Protein AF-A0A9D7YK24-F1 (afdb_monomer_lite)

pLDDT: mean 86.63, std 13.98, range [43.88, 97.56]

Secondary structure (DSSP, 8-state):
--HHHHHHHT-HHHHHHHHHHHHHHTS-GGG---HHHHHHHHHHHHHHHHHHHHHTTB-TTTS-TTHHHHHHHHHHHHHHHHHHHHHH--HHHHHHHHHHHHHHHHHHTTS-BPPP---S-SSSSS---

Foldseek 3Di:
DDPQVVLLVPDCLVVLLVLLVVLLVPDDLVPDPDPVLNVLSVLLVVLSVVVVVLSVFFDRVPDDSCLSVLLSVLSNQLSVLSVVCVVPVDSVSSVSSSVSSVVSVVSSVPTDGDPPPPPPPPPPDPDDD

Radius of gyration: 18.54 Å; chains: 1; bounding box: 39×50×47 Å

Sequence (129 aa):
MSRWTTSFNSDQFHASFEKLNKVLNLIDIKNITCDSTLQEIARIKKAIEYIDSYIKLIDPDINILNTLNNLDRYIINTTNELSSFKANKNIVYIQRANSSIDVCLNTIKNFHTVLPKVSGQGINRSTSS

Structure (mmCIF, N/CA/C/O backbone):
data_AF-A0A9D7YK24-F1
#
_entry.id   AF-A0A9D7YK24-F1
#
loop_
_atom_site.group_PDB
_atom_site.id
_atom_site.type_symbol
_atom_site.label_atom_id
_atom_site.label_alt_id
_atom_site.label_comp_id
_atom_site.label_asym_id
_atom_site.label_entity_id
_atom_site.label_seq_id
_atom_site.pdbx_PDB_ins_code
_atom_site.Cartn_x
_atom_site.Cartn_y
_atom_site.Cartn_z
_atom_site.occupancy
_atom_site.B_iso_or_equiv
_atom_site.auth_seq_id
_atom_site.auth_comp_id
_atom_site.auth_asym_id
_atom_site.auth_atom_id
_atom_site.pdbx_PDB_model_num
ATOM 1 N N . MET A 1 1 ? 22.266 -10.530 -13.579 1.00 65.75 1 MET A N 1
AT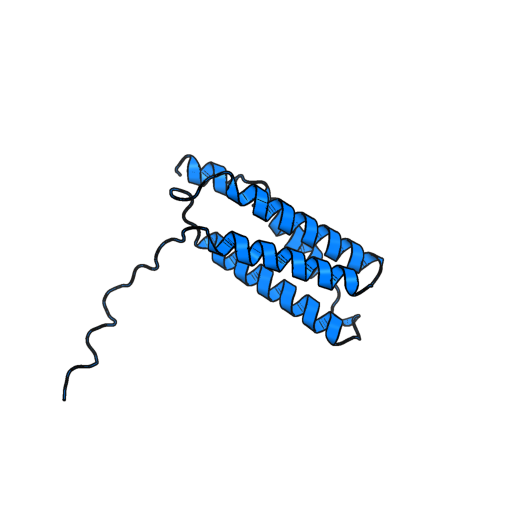OM 2 C CA . MET A 1 1 ? 21.068 -9.664 -13.540 1.00 65.75 1 MET A CA 1
ATOM 3 C C . MET A 1 1 ? 21.222 -8.600 -14.607 1.00 65.75 1 MET A C 1
ATOM 5 O O . MET A 1 1 ? 22.328 -8.094 -14.765 1.00 65.75 1 MET A O 1
ATOM 9 N N . SER A 1 2 ? 20.167 -8.313 -15.367 1.00 83.62 2 SER A N 1
ATOM 10 C CA . SER A 1 2 ? 20.181 -7.226 -16.348 1.00 83.62 2 SER A CA 1
ATOM 11 C C . SER A 1 2 ? 20.244 -5.864 -15.648 1.00 83.62 2 SER A C 1
ATOM 13 O O . SER A 1 2 ? 19.909 -5.745 -14.467 1.00 83.62 2 SER A O 1
ATOM 15 N N . ARG A 1 3 ? 20.630 -4.815 -16.387 1.00 86.62 3 ARG A N 1
ATOM 16 C CA . ARG A 1 3 ? 20.553 -3.427 -15.903 1.00 86.62 3 ARG A CA 1
ATOM 17 C C . ARG A 1 3 ? 19.145 -3.093 -15.388 1.00 86.62 3 ARG A C 1
ATOM 19 O O . ARG A 1 3 ? 19.027 -2.461 -14.345 1.00 86.62 3 ARG A O 1
ATOM 26 N N . TRP A 1 4 ? 18.106 -3.539 -16.094 1.00 85.94 4 TRP A N 1
ATOM 27 C CA . TRP A 1 4 ? 16.709 -3.272 -15.749 1.00 85.94 4 TRP A CA 1
ATOM 28 C C . TRP A 1 4 ? 16.287 -3.962 -14.451 1.00 85.94 4 TRP A 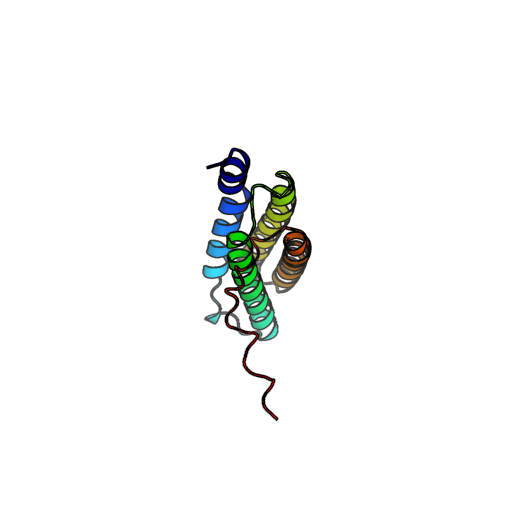C 1
ATOM 30 O O . TRP A 1 4 ? 15.699 -3.320 -13.586 1.00 85.94 4 TRP A O 1
ATOM 40 N N . THR A 1 5 ? 16.690 -5.223 -14.257 1.00 85.06 5 THR A N 1
ATOM 41 C CA . THR A 1 5 ? 16.458 -5.964 -13.006 1.00 85.06 5 THR A CA 1
ATOM 42 C C . THR A 1 5 ? 17.132 -5.284 -11.815 1.00 85.06 5 THR A C 1
ATOM 44 O O . THR A 1 5 ? 16.526 -5.154 -10.754 1.00 85.06 5 THR A O 1
ATOM 47 N N . THR A 1 6 ? 18.379 -4.828 -11.974 1.00 86.25 6 THR A N 1
ATOM 48 C CA . THR A 1 6 ? 19.093 -4.117 -10.905 1.00 86.25 6 THR A CA 1
ATOM 49 C C . THR A 1 6 ? 18.388 -2.813 -10.546 1.00 86.25 6 THR A C 1
ATOM 51 O O . THR A 1 6 ? 18.159 -2.566 -9.367 1.00 86.25 6 THR A O 1
ATOM 54 N N . SER A 1 7 ? 18.000 -2.012 -11.544 1.00 86.38 7 SER A N 1
ATOM 55 C CA . SER A 1 7 ? 17.278 -0.757 -11.316 1.00 86.38 7 SER A CA 1
ATOM 56 C C . SER A 1 7 ? 15.931 -0.976 -10.626 1.00 86.38 7 SER A C 1
ATOM 58 O O . SER A 1 7 ? 15.657 -0.286 -9.650 1.00 86.38 7 SER A O 1
ATOM 60 N N . PHE A 1 8 ? 15.144 -1.961 -11.070 1.00 88.56 8 PHE A N 1
ATOM 61 C CA . PHE A 1 8 ? 13.863 -2.329 -10.458 1.00 88.56 8 PHE A CA 1
ATOM 62 C C . PHE A 1 8 ? 14.030 -2.696 -8.979 1.00 88.56 8 PHE A C 1
ATOM 64 O O . PHE A 1 8 ? 13.403 -2.088 -8.122 1.00 88.56 8 PHE A O 1
ATOM 71 N N . ASN A 1 9 ? 14.949 -3.613 -8.663 1.00 87.31 9 ASN A N 1
ATOM 72 C CA . ASN A 1 9 ? 15.167 -4.066 -7.285 1.00 87.31 9 ASN A CA 1
ATOM 73 C C . ASN A 1 9 ? 15.741 -2.975 -6.365 1.00 87.31 9 ASN A C 1
ATOM 75 O O . ASN A 1 9 ? 15.571 -3.048 -5.150 1.00 87.31 9 ASN A O 1
ATOM 79 N N . SER A 1 10 ? 16.452 -1.992 -6.924 1.00 89.19 10 SER A N 1
ATOM 80 C CA . SER A 1 10 ? 17.013 -0.861 -6.174 1.00 89.19 10 SER A CA 1
ATOM 81 C C . SER A 1 10 ? 16.041 0.306 -5.983 1.00 89.19 10 SER A C 1
ATOM 83 O O . SER A 1 10 ? 16.409 1.304 -5.366 1.00 89.19 10 SER A O 1
ATOM 85 N N . ASP A 1 11 ? 14.835 0.215 -6.543 1.00 91.00 11 ASP A N 1
ATOM 86 C CA . ASP A 1 11 ? 13.867 1.304 -6.522 1.00 91.00 11 ASP A CA 1
ATOM 87 C C . ASP A 1 11 ? 13.355 1.594 -5.100 1.00 91.00 11 ASP A C 1
ATOM 89 O O . ASP A 1 11 ? 13.133 0.690 -4.284 1.00 91.00 11 ASP A O 1
ATOM 93 N N . GLN A 1 12 ? 13.139 2.880 -4.806 1.00 93.06 12 GLN A N 1
ATOM 94 C CA . GLN A 1 12 ? 12.662 3.356 -3.507 1.00 93.06 12 GLN A CA 1
ATOM 95 C C . GLN A 1 12 ? 11.288 2.781 -3.135 1.00 93.06 12 GLN A C 1
ATOM 97 O O . GLN A 1 12 ? 11.009 2.599 -1.943 1.00 93.06 12 GLN A O 1
ATOM 102 N N . PHE A 1 13 ? 10.475 2.424 -4.132 1.00 93.62 13 PHE A N 1
ATOM 103 C CA . PHE A 1 13 ? 9.189 1.765 -3.955 1.00 93.62 13 PHE A CA 1
ATOM 104 C C . PHE A 1 13 ? 9.269 0.603 -2.957 1.00 93.62 13 PHE A C 1
ATOM 106 O O . PHE A 1 13 ? 8.424 0.498 -2.067 1.00 93.62 13 PHE A O 1
ATOM 113 N N . HIS A 1 14 ? 10.288 -0.260 -3.061 1.00 93.62 14 HIS A N 1
ATOM 114 C CA . HIS A 1 14 ? 10.401 -1.447 -2.210 1.00 93.62 14 HIS A CA 1
ATOM 115 C C . HIS A 1 14 ? 10.553 -1.080 -0.729 1.00 93.62 14 HIS A C 1
ATOM 117 O O . HIS A 1 14 ? 9.885 -1.663 0.129 1.00 93.62 14 HIS A O 1
ATOM 123 N N . ALA A 1 15 ? 11.364 -0.062 -0.427 1.00 95.25 15 ALA A N 1
ATOM 124 C CA . ALA A 1 15 ? 11.552 0.432 0.934 1.00 95.25 15 ALA A CA 1
ATOM 125 C C . ALA A 1 15 ? 10.273 1.090 1.482 1.00 95.25 15 ALA A C 1
ATOM 127 O O . ALA A 1 15 ? 9.876 0.845 2.627 1.00 95.25 15 ALA A O 1
ATOM 128 N N . SER A 1 16 ? 9.587 1.893 0.663 1.00 95.81 16 SER A N 1
ATOM 129 C CA . SER A 1 16 ? 8.302 2.501 1.028 1.00 95.81 16 SER A CA 1
ATOM 130 C C . SER A 1 16 ? 7.219 1.449 1.272 1.00 95.81 16 SER A C 1
ATOM 132 O O . SER A 1 16 ? 6.432 1.571 2.213 1.00 95.81 16 SER A O 1
ATOM 134 N N . PHE A 1 17 ? 7.191 0.386 0.471 1.00 95.56 17 PHE A N 1
ATOM 135 C CA . PHE A 1 17 ? 6.227 -0.703 0.594 1.00 95.56 17 PHE A CA 1
ATOM 136 C C . PHE A 1 17 ? 6.465 -1.553 1.848 1.00 95.56 17 PHE A C 1
ATOM 138 O O . PHE A 1 17 ? 5.518 -1.920 2.550 1.00 95.56 17 PHE A O 1
ATOM 145 N N . GLU A 1 18 ? 7.723 -1.810 2.207 1.00 95.25 18 GLU A N 1
ATOM 146 C CA . GLU A 1 18 ? 8.061 -2.456 3.478 1.00 95.25 18 GLU A CA 1
ATOM 147 C C . GLU A 1 1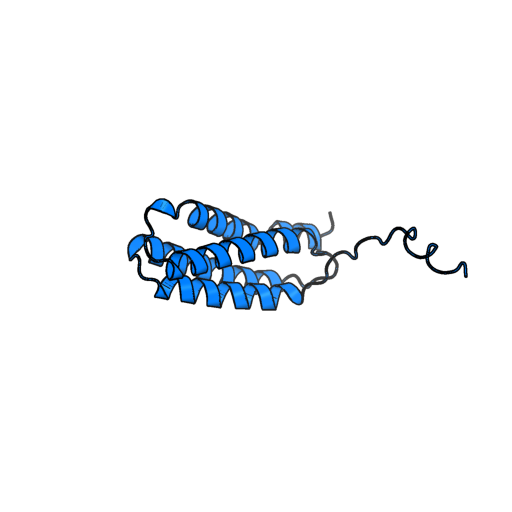8 ? 7.621 -1.590 4.672 1.00 95.25 18 GLU A C 1
ATOM 149 O O . GLU A 1 18 ? 7.033 -2.085 5.640 1.00 95.25 18 GLU A O 1
ATOM 154 N N . LYS A 1 19 ? 7.838 -0.271 4.594 1.00 95.81 19 LYS A N 1
ATOM 155 C CA . LYS A 1 19 ? 7.378 0.681 5.614 1.00 95.81 19 LYS A CA 1
ATOM 156 C C . LYS A 1 19 ? 5.853 0.672 5.755 1.00 95.81 19 LYS A C 1
ATOM 158 O O . LYS A 1 19 ? 5.364 0.657 6.886 1.00 95.81 19 LYS A O 1
ATOM 163 N N . LEU A 1 20 ? 5.111 0.638 4.647 1.00 96.25 20 LEU A N 1
ATOM 164 C CA . LEU A 1 20 ? 3.651 0.525 4.652 1.00 96.25 20 LEU A CA 1
ATOM 165 C C . LEU A 1 20 ? 3.192 -0.728 5.413 1.00 96.25 20 LEU A C 1
ATOM 167 O O . LEU A 1 20 ? 2.358 -0.629 6.314 1.00 96.25 20 LEU A O 1
ATOM 171 N N . ASN A 1 21 ? 3.7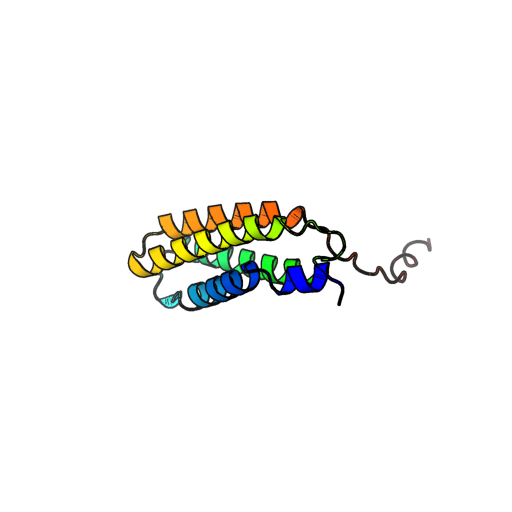82 -1.888 5.103 1.00 94.19 21 ASN A N 1
ATOM 172 C CA . ASN A 1 21 ? 3.485 -3.150 5.786 1.00 94.19 21 ASN A CA 1
ATOM 173 C C . ASN A 1 21 ? 3.737 -3.062 7.298 1.00 94.19 21 ASN A C 1
ATOM 175 O O . ASN A 1 21 ? 2.900 -3.482 8.099 1.00 94.19 21 ASN A O 1
ATOM 179 N N . LYS A 1 22 ? 4.858 -2.455 7.708 1.00 94.38 22 LYS A N 1
ATOM 180 C CA . LYS A 1 22 ? 5.166 -2.227 9.129 1.00 94.38 22 LYS A CA 1
ATOM 181 C C . LYS A 1 22 ? 4.108 -1.356 9.804 1.00 94.38 22 LYS A C 1
ATOM 183 O O . LYS A 1 22 ? 3.613 -1.727 10.864 1.00 94.38 22 LYS A O 1
ATOM 188 N N . VAL A 1 23 ? 3.729 -0.227 9.201 1.00 94.19 23 VAL A N 1
ATOM 189 C CA . VAL A 1 23 ? 2.709 0.675 9.766 1.00 94.19 23 VAL A CA 1
ATOM 190 C C . VAL A 1 23 ? 1.362 -0.030 9.906 1.00 94.19 23 VAL A C 1
ATOM 192 O O . VAL A 1 23 ? 0.726 0.088 10.951 1.00 94.19 23 VAL A O 1
ATOM 195 N N . LEU A 1 24 ? 0.951 -0.801 8.900 1.00 92.69 24 LEU A N 1
ATOM 196 C CA . LEU A 1 24 ? -0.314 -1.531 8.912 1.00 92.69 24 LEU A CA 1
ATOM 197 C C . LEU A 1 24 ? -0.363 -2.619 9.992 1.00 92.69 24 LEU A C 1
ATOM 199 O O . LEU A 1 24 ? -1.389 -2.786 10.648 1.00 92.69 24 LEU A O 1
ATOM 203 N N . ASN A 1 25 ? 0.747 -3.322 10.218 1.00 90.75 25 ASN A N 1
ATOM 204 C CA . ASN A 1 25 ? 0.847 -4.341 11.265 1.00 90.75 25 ASN A CA 1
ATOM 205 C C . ASN A 1 25 ? 0.857 -3.752 12.683 1.00 90.75 25 ASN A C 1
ATOM 207 O O . ASN A 1 25 ? 0.491 -4.439 13.632 1.00 90.75 25 ASN A O 1
ATOM 211 N N . LEU A 1 26 ? 1.225 -2.477 12.834 1.00 91.31 26 LEU A N 1
ATOM 212 C CA . LEU A 1 26 ? 1.156 -1.755 14.108 1.00 91.31 26 LEU A CA 1
ATOM 213 C C . LEU A 1 26 ? -0.253 -1.246 14.447 1.00 91.31 26 LEU A C 1
ATOM 215 O O . LEU A 1 26 ? -0.448 -0.683 15.529 1.00 91.31 26 LEU A O 1
ATOM 219 N N . ILE A 1 27 ? -1.226 -1.381 13.542 1.00 89.19 27 ILE A N 1
ATOM 220 C CA . ILE A 1 27 ? -2.616 -1.026 13.825 1.00 89.19 27 ILE A CA 1
ATOM 221 C C . ILE A 1 27 ? -3.240 -2.150 14.647 1.00 89.19 27 ILE A C 1
ATOM 223 O O . ILE A 1 27 ? -3.472 -3.252 14.153 1.00 89.19 27 ILE A O 1
ATOM 227 N N . ASP A 1 28 ? -3.532 -1.850 15.911 1.00 86.19 28 ASP A N 1
ATOM 228 C CA . ASP A 1 28 ? -4.215 -2.784 16.796 1.00 86.19 28 ASP A CA 1
ATOM 229 C C . ASP A 1 28 ? -5.707 -2.865 16.459 1.00 86.19 28 ASP A C 1
ATOM 231 O O . ASP A 1 28 ? -6.508 -2.010 16.842 1.00 86.19 28 ASP A O 1
ATOM 235 N N . ILE A 1 29 ? -6.059 -3.918 15.724 1.00 86.62 29 ILE A N 1
ATOM 236 C CA . ILE A 1 29 ? -7.421 -4.201 15.267 1.00 86.62 29 ILE A CA 1
ATOM 237 C C . ILE A 1 29 ? -8.353 -4.496 16.452 1.00 86.62 29 ILE A C 1
ATOM 239 O O . ILE A 1 29 ? -9.537 -4.186 16.379 1.00 86.62 29 ILE A O 1
ATOM 243 N N . LYS A 1 30 ? -7.840 -5.041 17.567 1.00 84.31 30 LYS A N 1
ATOM 244 C CA . LYS A 1 30 ? -8.670 -5.434 18.722 1.00 84.31 30 LYS A CA 1
ATOM 245 C C . LYS A 1 30 ? -9.301 -4.236 19.426 1.00 84.31 30 LYS A C 1
ATOM 247 O O . LYS A 1 30 ? -10.355 -4.364 20.033 1.00 84.31 30 LYS A O 1
ATOM 252 N N . ASN A 1 31 ? -8.654 -3.079 19.324 1.00 83.62 31 ASN A N 1
ATOM 253 C CA . ASN A 1 31 ? -9.115 -1.822 19.904 1.00 83.62 31 ASN A CA 1
ATOM 254 C C . ASN A 1 31 ? -10.101 -1.060 19.002 1.00 83.62 31 ASN A C 1
ATOM 256 O O . ASN A 1 31 ? -10.540 0.034 19.356 1.00 83.62 31 ASN A O 1
ATOM 260 N N . ILE A 1 32 ? -10.438 -1.597 17.827 1.00 87.75 32 ILE A N 1
ATOM 261 C CA . ILE A 1 32 ? -11.372 -0.976 16.889 1.00 87.75 32 ILE A CA 1
ATOM 262 C C . ILE A 1 32 ? -12.733 -1.645 17.058 1.00 87.75 32 ILE A C 1
ATOM 264 O O . ILE A 1 32 ? -12.908 -2.810 16.723 1.00 87.75 32 ILE A O 1
ATOM 268 N N . THR A 1 33 ? -13.701 -0.888 17.566 1.00 87.00 33 THR A N 1
ATOM 269 C CA . THR A 1 33 ? -15.067 -1.369 17.831 1.00 87.00 33 THR A CA 1
ATOM 270 C C . THR A 1 33 ? -16.035 -1.128 16.674 1.00 87.00 33 THR A C 1
ATOM 272 O O . THR A 1 33 ? -17.131 -1.674 16.666 1.00 87.00 33 THR A O 1
ATOM 275 N N . CYS A 1 34 ? -15.654 -0.288 15.710 1.00 90.81 34 CYS A N 1
ATOM 276 C CA . CYS A 1 34 ? -16.498 0.063 14.576 1.00 90.81 34 CYS A CA 1
ATOM 277 C C . CYS A 1 34 ? -16.257 -0.889 13.398 1.00 90.81 34 CYS A C 1
ATOM 279 O O . CYS A 1 34 ? -15.172 -0.883 12.807 1.00 90.81 34 CYS A O 1
ATOM 281 N N . ASP A 1 35 ? -17.286 -1.649 13.020 1.00 90.94 35 ASP A N 1
ATOM 282 C CA . ASP A 1 35 ? -17.220 -2.642 11.943 1.00 90.94 35 ASP A CA 1
ATOM 283 C C . ASP A 1 35 ? -16.820 -2.043 10.592 1.00 90.94 35 ASP A C 1
ATOM 285 O O . ASP A 1 35 ? -16.035 -2.645 9.859 1.00 90.94 35 ASP A O 1
ATOM 289 N N . SER A 1 36 ? -17.285 -0.834 10.263 1.00 92.56 36 SER A N 1
ATOM 290 C CA . SER A 1 36 ? -16.906 -0.181 9.003 1.00 92.56 36 SER A CA 1
ATOM 291 C C . SER A 1 36 ? -15.403 0.101 8.953 1.00 92.56 36 SER A C 1
ATOM 293 O O . SER A 1 36 ? -14.753 -0.141 7.942 1.00 92.56 36 SER A O 1
ATOM 295 N N . THR A 1 37 ? -14.816 0.543 10.067 1.00 93.44 37 THR A N 1
ATOM 296 C CA . THR A 1 37 ? -13.370 0.777 10.176 1.00 93.44 37 THR A CA 1
ATOM 297 C C . THR A 1 37 ? -12.583 -0.526 10.017 1.00 93.44 37 THR A C 1
ATOM 299 O O . THR A 1 37 ? -11.546 -0.545 9.351 1.00 93.44 37 THR A O 1
ATOM 302 N N . LEU A 1 38 ? -13.079 -1.625 10.594 1.00 93.69 38 LEU A N 1
ATOM 303 C CA . LEU A 1 38 ? -12.475 -2.952 10.451 1.00 93.69 38 LEU A CA 1
ATOM 304 C C . LEU A 1 38 ? -12.485 -3.430 8.995 1.00 93.69 38 LEU A C 1
ATOM 306 O O . LEU A 1 38 ? -11.458 -3.901 8.502 1.00 93.69 38 LEU A O 1
ATOM 310 N N . GLN A 1 39 ? -13.612 -3.273 8.297 1.00 94.94 39 GLN A N 1
ATOM 311 C CA . GLN A 1 39 ? -13.751 -3.639 6.884 1.00 94.94 39 GLN A CA 1
ATOM 312 C C . GLN A 1 39 ? -12.790 -2.846 5.993 1.00 94.94 39 GLN A C 1
ATOM 314 O O . GLN A 1 39 ? -12.104 -3.425 5.148 1.00 94.94 39 GLN A O 1
ATOM 319 N N . GLU A 1 40 ? -12.684 -1.538 6.221 1.00 95.31 40 GLU A N 1
ATOM 320 C CA . GLU A 1 40 ? -11.777 -0.660 5.483 1.00 95.31 40 GLU A CA 1
ATOM 321 C C . GLU A 1 40 ? -10.306 -1.088 5.667 1.00 95.31 40 GLU A C 1
ATOM 323 O O . GLU A 1 40 ? -9.570 -1.217 4.686 1.00 95.31 40 GLU A O 1
ATOM 328 N N . ILE A 1 41 ? -9.881 -1.406 6.897 1.00 94.94 41 ILE A N 1
ATOM 329 C CA . ILE A 1 41 ? -8.521 -1.909 7.178 1.00 94.94 41 ILE A CA 1
ATOM 330 C C . ILE A 1 41 ? -8.286 -3.279 6.537 1.00 94.94 41 ILE A C 1
ATOM 332 O O . ILE A 1 41 ? -7.223 -3.517 5.959 1.00 94.94 41 ILE A O 1
ATOM 336 N N . ALA A 1 42 ? -9.258 -4.190 6.628 1.00 94.62 42 ALA A N 1
ATOM 337 C CA . ALA A 1 42 ? -9.155 -5.519 6.029 1.00 94.62 42 ALA A CA 1
ATOM 338 C C . ALA A 1 42 ? -8.970 -5.435 4.506 1.00 94.62 42 ALA A C 1
ATOM 340 O O . ALA A 1 42 ? -8.164 -6.167 3.928 1.00 94.62 42 ALA A O 1
ATOM 341 N N . ARG A 1 43 ? -9.657 -4.493 3.856 1.00 95.81 43 ARG A N 1
ATOM 342 C CA . ARG A 1 43 ? -9.529 -4.249 2.419 1.00 95.81 43 ARG A CA 1
ATOM 343 C C . ARG A 1 43 ? -8.148 -3.705 2.041 1.00 95.81 43 ARG A C 1
ATOM 345 O O . ARG A 1 43 ? -7.578 -4.189 1.064 1.00 95.81 43 ARG A O 1
ATOM 352 N N . ILE A 1 44 ? -7.570 -2.801 2.839 1.00 96.00 44 ILE A N 1
ATOM 353 C CA . ILE A 1 44 ? -6.181 -2.330 2.655 1.00 96.00 44 ILE A CA 1
ATOM 354 C C . ILE A 1 44 ? -5.192 -3.495 2.763 1.00 96.00 44 ILE A C 1
ATOM 356 O O . ILE A 1 44 ? -4.323 -3.631 1.904 1.00 96.00 44 ILE A O 1
ATOM 360 N N . LYS A 1 45 ? -5.341 -4.363 3.775 1.00 95.56 45 LYS A N 1
ATOM 361 C CA . LYS A 1 45 ? -4.486 -5.554 3.943 1.00 95.56 45 LYS A CA 1
ATOM 362 C C . LYS A 1 45 ? -4.517 -6.446 2.708 1.00 95.56 45 LYS A C 1
ATOM 364 O O . LYS A 1 45 ? -3.469 -6.739 2.142 1.00 95.56 45 LYS A O 1
ATOM 369 N N . LYS A 1 46 ? -5.718 -6.782 2.234 1.00 96.06 46 LYS A N 1
ATOM 370 C CA . LYS A 1 46 ? -5.901 -7.592 1.025 1.00 96.06 46 LYS A CA 1
ATOM 371 C C . LYS A 1 46 ? -5.278 -6.940 -0.214 1.00 96.06 46 LYS A C 1
ATOM 373 O O . LYS A 1 46 ? -4.667 -7.626 -1.029 1.00 96.06 46 LYS A O 1
ATOM 378 N N . ALA A 1 47 ? -5.430 -5.625 -0.370 1.00 95.88 47 ALA A N 1
ATOM 379 C CA . ALA A 1 47 ? -4.835 -4.888 -1.483 1.00 95.88 47 ALA A CA 1
ATOM 380 C C . ALA A 1 47 ? -3.300 -4.941 -1.450 1.00 95.88 47 ALA A C 1
ATOM 382 O O . ALA A 1 47 ? -2.673 -5.157 -2.483 1.00 95.88 47 ALA A O 1
ATOM 383 N N . ILE A 1 48 ? -2.694 -4.793 -0.272 1.00 94.88 48 ILE A N 1
ATOM 384 C CA . ILE A 1 48 ? -1.239 -4.867 -0.094 1.00 94.88 48 ILE A CA 1
ATOM 385 C C . ILE A 1 48 ? -0.718 -6.279 -0.364 1.00 94.88 48 ILE A C 1
ATOM 387 O O . ILE A 1 48 ? 0.251 -6.421 -1.099 1.00 94.88 48 ILE A O 1
ATOM 391 N N . GLU A 1 49 ? -1.379 -7.321 0.141 1.00 94.88 49 GLU A N 1
ATOM 392 C CA . GLU A 1 49 ? -1.019 -8.717 -0.159 1.00 94.88 49 GLU A CA 1
ATOM 393 C C . GLU A 1 49 ? -1.075 -9.014 -1.666 1.00 94.88 49 GLU A C 1
ATOM 395 O O . GLU A 1 49 ? -0.191 -9.678 -2.220 1.00 94.88 49 GLU A O 1
ATOM 400 N N . TYR A 1 50 ? -2.092 -8.483 -2.351 1.00 94.94 50 TYR A N 1
ATOM 401 C CA . TYR A 1 50 ? -2.208 -8.591 -3.801 1.00 94.94 50 TYR A CA 1
ATOM 402 C C . TYR A 1 50 ? -1.059 -7.872 -4.518 1.00 94.94 50 TYR A C 1
ATOM 404 O O . TYR A 1 50 ? -0.456 -8.445 -5.422 1.00 94.94 50 TYR A O 1
ATOM 412 N N . ILE A 1 51 ? -0.731 -6.641 -4.111 1.00 93.94 51 ILE A N 1
ATOM 413 C CA . ILE A 1 51 ? 0.379 -5.868 -4.689 1.00 93.94 51 ILE A CA 1
ATOM 414 C C . ILE A 1 51 ? 1.709 -6.598 -4.476 1.00 93.94 51 ILE A C 1
ATOM 416 O O . ILE A 1 51 ? 2.458 -6.757 -5.434 1.00 93.94 51 ILE A O 1
ATOM 420 N N . ASP A 1 52 ? 1.981 -7.100 -3.269 1.00 93.69 52 ASP A N 1
ATOM 421 C CA . ASP A 1 52 ? 3.203 -7.856 -2.961 1.00 93.69 52 ASP A CA 1
ATOM 422 C C . ASP A 1 52 ? 3.355 -9.082 -3.873 1.00 93.69 52 ASP A C 1
ATOM 424 O O . ASP A 1 52 ? 4.419 -9.336 -4.442 1.00 93.69 52 ASP A O 1
ATOM 428 N N . SER A 1 53 ? 2.259 -9.817 -4.066 1.00 92.44 53 SER A N 1
ATOM 429 C CA . SER A 1 53 ? 2.226 -10.982 -4.950 1.00 92.44 53 SER A CA 1
ATOM 430 C C . SER A 1 53 ? 2.420 -10.594 -6.417 1.00 92.44 53 SER A C 1
ATOM 432 O O . SER A 1 53 ? 3.158 -11.262 -7.136 1.00 92.44 53 SER A O 1
ATOM 434 N N . TYR A 1 54 ? 1.794 -9.503 -6.865 1.00 91.94 54 TYR A N 1
ATOM 435 C CA . TYR A 1 54 ? 1.874 -9.038 -8.248 1.00 91.94 54 TYR A CA 1
ATOM 436 C C . TYR A 1 54 ? 3.284 -8.561 -8.610 1.00 91.94 54 TYR A C 1
ATOM 438 O O . TYR A 1 54 ? 3.786 -8.884 -9.681 1.00 91.94 54 TYR A O 1
ATOM 446 N N . ILE A 1 55 ? 3.954 -7.839 -7.710 1.00 90.50 55 ILE A N 1
ATOM 447 C CA . ILE A 1 55 ? 5.307 -7.310 -7.937 1.00 90.50 55 ILE A CA 1
ATOM 448 C C . ILE A 1 55 ? 6.317 -8.420 -8.188 1.00 90.50 55 ILE A C 1
ATOM 450 O O . ILE A 1 55 ? 7.172 -8.282 -9.058 1.00 90.50 55 ILE A O 1
ATOM 454 N N . LYS A 1 56 ? 6.177 -9.550 -7.491 1.00 89.81 56 LYS A N 1
ATOM 455 C CA . LYS A 1 56 ? 7.019 -10.739 -7.691 1.00 89.81 56 LYS A CA 1
ATOM 456 C C . LYS A 1 56 ? 6.860 -11.366 -9.080 1.00 89.81 56 LYS A C 1
ATOM 458 O O . LYS A 1 56 ? 7.714 -12.150 -9.483 1.00 89.81 56 LYS A O 1
ATOM 463 N N . LEU A 1 57 ? 5.779 -11.045 -9.793 1.00 90.44 57 LEU A N 1
ATOM 464 C CA . LEU A 1 57 ? 5.497 -11.526 -11.145 1.00 90.44 57 LEU A CA 1
ATOM 465 C C . LEU A 1 57 ? 5.897 -10.526 -12.232 1.00 90.44 57 LEU A C 1
ATOM 467 O O . LEU A 1 57 ? 5.863 -10.892 -13.403 1.00 90.44 57 LEU A O 1
ATOM 471 N N . ILE A 1 58 ? 6.227 -9.279 -11.889 1.00 89.88 58 ILE A N 1
ATOM 472 C CA . ILE A 1 58 ? 6.602 -8.260 -12.875 1.00 89.88 58 ILE A CA 1
ATOM 473 C C . ILE A 1 58 ? 7.904 -8.680 -13.556 1.00 89.88 58 ILE A C 1
ATOM 475 O O . ILE A 1 58 ? 8.852 -9.077 -12.886 1.00 89.88 58 ILE A O 1
ATOM 479 N N . ASP A 1 59 ? 7.946 -8.564 -14.882 1.00 88.88 59 ASP A N 1
ATOM 480 C CA . ASP A 1 59 ? 9.166 -8.767 -15.663 1.00 88.88 59 ASP A CA 1
ATOM 481 C C . ASP A 1 59 ? 9.921 -7.430 -15.808 1.00 88.88 59 ASP A C 1
ATOM 483 O O . ASP A 1 59 ? 9.471 -6.551 -16.554 1.00 88.88 59 ASP A O 1
ATOM 487 N N . PRO A 1 60 ? 11.052 -7.216 -15.114 1.00 87.19 60 PRO A N 1
ATOM 488 C CA . PRO A 1 60 ? 11.745 -5.932 -15.151 1.00 87.19 60 PRO A CA 1
ATOM 489 C C . PRO A 1 60 ? 12.319 -5.580 -16.527 1.00 87.19 60 PRO A C 1
ATOM 491 O O . PRO A 1 60 ? 12.525 -4.401 -16.797 1.00 87.19 60 PRO A O 1
ATOM 494 N N . ASP A 1 61 ? 12.589 -6.562 -17.393 1.00 86.38 61 ASP A N 1
ATOM 495 C CA . ASP A 1 61 ? 13.295 -6.343 -18.663 1.00 86.38 61 ASP A CA 1
ATOM 496 C C . ASP A 1 61 ? 12.417 -5.716 -19.750 1.00 86.38 61 ASP A C 1
ATOM 498 O O . ASP A 1 61 ? 12.931 -5.093 -20.679 1.00 86.38 61 ASP A O 1
ATOM 502 N N . ILE A 1 62 ? 11.096 -5.850 -19.624 1.00 87.19 62 ILE A N 1
ATOM 503 C CA . ILE A 1 62 ? 10.113 -5.362 -20.605 1.00 87.19 62 ILE A CA 1
ATOM 504 C C . ILE A 1 62 ? 9.232 -4.225 -20.067 1.00 87.19 62 ILE A C 1
ATOM 506 O O . ILE A 1 62 ? 8.369 -3.715 -20.782 1.00 87.19 62 ILE A O 1
ATOM 510 N N . ASN A 1 63 ? 9.429 -3.815 -18.812 1.00 84.06 63 ASN A N 1
ATOM 511 C CA . ASN A 1 63 ? 8.711 -2.698 -18.202 1.00 84.06 63 ASN A CA 1
ATOM 512 C C . ASN A 1 63 ? 9.559 -1.415 -18.185 1.00 84.06 63 ASN A C 1
ATOM 514 O O . ASN A 1 63 ? 10.785 -1.437 -18.110 1.00 84.06 63 ASN A O 1
ATOM 518 N N . ILE A 1 64 ? 8.891 -0.262 -18.251 1.00 72.88 64 ILE A N 1
ATOM 519 C CA . ILE A 1 64 ? 9.543 1.055 -18.260 1.00 72.88 64 ILE A CA 1
ATOM 520 C C . ILE A 1 64 ? 9.978 1.416 -16.832 1.00 72.88 64 ILE A C 1
ATOM 522 O O . ILE A 1 64 ? 9.148 1.440 -15.935 1.00 72.88 64 ILE A O 1
ATOM 526 N N . LEU A 1 65 ? 11.244 1.790 -16.615 1.00 64.94 65 LEU A N 1
ATOM 527 C CA . LEU A 1 65 ? 11.788 2.068 -15.268 1.00 64.94 65 LEU A CA 1
ATOM 528 C C . LEU A 1 65 ? 11.024 3.122 -14.451 1.00 64.94 65 LEU A C 1
ATOM 530 O O . LEU A 1 65 ? 11.007 3.055 -13.230 1.00 64.94 65 LEU A O 1
ATOM 534 N N . ASN A 1 66 ? 10.400 4.108 -15.099 1.00 69.75 66 ASN A N 1
ATOM 535 C CA . ASN A 1 66 ? 9.791 5.246 -14.403 1.00 69.75 66 ASN A CA 1
ATOM 536 C C . ASN A 1 66 ? 8.392 4.953 -13.817 1.00 69.75 66 ASN A C 1
ATOM 538 O O . ASN A 1 66 ? 7.790 5.829 -13.196 1.00 69.75 66 ASN A O 1
ATOM 542 N N . THR A 1 67 ? 7.822 3.763 -14.029 1.00 69.44 67 THR A N 1
ATOM 543 C CA . THR A 1 67 ? 6.459 3.459 -13.561 1.00 69.44 67 THR A CA 1
ATOM 544 C C . THR A 1 67 ? 6.386 3.140 -12.066 1.00 69.44 67 THR A C 1
ATOM 546 O O . THR A 1 67 ? 5.332 3.372 -11.469 1.00 69.44 67 THR A O 1
ATOM 549 N N . LEU A 1 68 ? 7.481 2.701 -11.432 1.00 85.00 68 LEU A N 1
ATOM 550 C CA . LEU A 1 68 ? 7.531 2.459 -9.981 1.00 85.00 68 LEU A CA 1
ATOM 551 C C . LEU A 1 68 ? 7.401 3.750 -9.163 1.00 85.00 68 LEU A C 1
ATOM 553 O O . LEU A 1 68 ? 6.712 3.746 -8.150 1.00 85.00 68 LEU A O 1
ATOM 557 N N . ASN A 1 69 ? 7.923 4.878 -9.656 1.00 88.25 69 ASN A N 1
ATOM 558 C CA . ASN A 1 69 ? 7.805 6.187 -8.997 1.00 88.25 69 ASN A CA 1
ATOM 559 C C . ASN A 1 69 ? 6.346 6.605 -8.744 1.00 88.25 69 ASN A C 1
ATOM 561 O O . ASN A 1 69 ? 6.013 7.189 -7.710 1.00 88.25 69 ASN A O 1
ATOM 565 N N . ASN A 1 70 ? 5.448 6.293 -9.683 1.00 88.50 70 ASN A N 1
ATOM 566 C CA . ASN A 1 70 ? 4.024 6.564 -9.497 1.00 88.50 70 ASN A CA 1
ATOM 567 C C . ASN A 1 70 ? 3.437 5.685 -8.391 1.00 88.50 70 ASN A C 1
ATOM 569 O O . ASN A 1 70 ? 2.684 6.190 -7.559 1.00 88.50 70 ASN A O 1
ATOM 573 N N . LEU A 1 71 ? 3.799 4.398 -8.367 1.00 92.12 71 LEU A N 1
ATOM 574 C CA . LEU A 1 71 ? 3.380 3.477 -7.313 1.00 92.12 71 LEU A CA 1
ATOM 575 C C . LEU A 1 71 ? 3.913 3.930 -5.949 1.00 92.12 71 LEU A C 1
ATOM 577 O O . LEU A 1 71 ? 3.140 3.985 -4.994 1.00 92.12 71 LEU A O 1
ATOM 581 N N . ASP A 1 72 ? 5.181 4.340 -5.872 1.00 94.56 72 ASP A N 1
ATOM 582 C CA . ASP A 1 72 ? 5.833 4.804 -4.644 1.00 94.56 72 ASP A CA 1
ATOM 583 C C . ASP A 1 72 ? 5.069 5.974 -4.018 1.00 94.56 72 ASP A C 1
ATOM 585 O O . ASP A 1 72 ? 4.706 5.928 -2.843 1.00 94.56 72 ASP A O 1
ATOM 589 N N . ARG A 1 73 ? 4.675 6.965 -4.826 1.00 94.81 73 ARG A N 1
ATOM 590 C CA . ARG A 1 73 ? 3.843 8.085 -4.363 1.00 94.81 73 ARG A CA 1
ATOM 591 C C . ARG A 1 73 ? 2.528 7.618 -3.731 1.00 94.81 73 ARG A C 1
ATOM 593 O O . ARG A 1 73 ? 2.136 8.136 -2.685 1.00 94.81 73 ARG A O 1
ATOM 600 N N . TYR A 1 74 ? 1.834 6.652 -4.336 1.00 95.31 74 TYR A N 1
ATOM 601 C CA . TYR A 1 74 ? 0.579 6.132 -3.778 1.00 95.31 74 TYR A CA 1
ATOM 602 C C . TYR A 1 74 ? 0.806 5.327 -2.492 1.00 95.31 74 TYR A C 1
ATOM 604 O O . TYR A 1 74 ? 0.009 5.432 -1.556 1.00 95.31 74 TYR A O 1
ATOM 612 N N . ILE A 1 75 ? 1.906 4.578 -2.401 1.00 96.44 75 ILE A N 1
ATOM 613 C CA . ILE A 1 75 ? 2.305 3.846 -1.191 1.00 96.44 75 ILE A CA 1
ATOM 614 C C . ILE A 1 75 ? 2.673 4.804 -0.052 1.00 96.44 75 ILE A C 1
ATOM 616 O O . ILE A 1 75 ? 2.213 4.615 1.078 1.00 96.44 75 ILE A O 1
ATOM 620 N N . ILE A 1 76 ? 3.434 5.865 -0.331 1.00 96.75 76 ILE A N 1
ATOM 621 C CA . ILE A 1 76 ? 3.775 6.907 0.646 1.00 96.75 76 ILE A CA 1
ATOM 622 C C . ILE A 1 76 ? 2.506 7.597 1.148 1.00 96.75 76 ILE A C 1
ATOM 624 O O . ILE A 1 76 ? 2.315 7.709 2.359 1.00 96.75 76 ILE A O 1
ATOM 628 N N . ASN A 1 77 ? 1.602 7.989 0.245 1.00 97.00 77 ASN A N 1
ATOM 629 C CA . ASN A 1 77 ? 0.325 8.593 0.624 1.00 97.00 77 ASN A CA 1
ATOM 630 C C . ASN A 1 77 ? -0.489 7.656 1.524 1.00 97.00 77 ASN A C 1
ATOM 632 O O . ASN A 1 77 ? -0.908 8.059 2.604 1.00 97.00 77 ASN A O 1
ATOM 636 N N . THR A 1 78 ? -0.624 6.383 1.143 1.00 97.00 78 THR A N 1
ATOM 637 C CA . THR A 1 78 ? -1.314 5.366 1.956 1.00 97.00 78 THR A CA 1
ATOM 638 C C . THR A 1 78 ? -0.676 5.233 3.344 1.00 97.00 78 THR A C 1
ATOM 640 O O . THR A 1 78 ? -1.374 5.186 4.355 1.00 97.00 78 THR A O 1
ATOM 643 N N . THR A 1 79 ? 0.656 5.236 3.421 1.00 97.19 79 THR A N 1
ATOM 644 C CA . THR A 1 79 ? 1.402 5.147 4.688 1.00 97.19 79 THR A CA 1
ATOM 645 C C . THR A 1 79 ? 1.148 6.357 5.588 1.00 97.19 79 THR A C 1
ATOM 647 O O . THR A 1 79 ? 0.965 6.207 6.801 1.00 97.19 79 THR A O 1
ATOM 650 N N . ASN A 1 80 ? 1.124 7.558 5.008 1.00 97.19 80 ASN A N 1
ATOM 651 C CA . ASN A 1 80 ? 0.865 8.801 5.730 1.00 97.19 80 ASN A CA 1
ATOM 652 C C . ASN A 1 80 ? -0.566 8.829 6.274 1.00 97.19 80 ASN A C 1
ATOM 654 O O . ASN A 1 80 ? -0.770 9.139 7.444 1.00 97.19 80 ASN A O 1
ATOM 658 N N . GLU A 1 81 ? -1.543 8.426 5.466 1.00 97.25 81 GLU A N 1
ATOM 659 C CA . GLU A 1 81 ? -2.947 8.321 5.867 1.00 97.25 81 GLU A CA 1
ATOM 660 C C . GLU A 1 81 ? -3.142 7.299 7.007 1.00 97.25 81 GLU A C 1
ATOM 662 O O . GLU A 1 81 ? -3.781 7.602 8.015 1.00 97.25 81 GLU A O 1
ATOM 667 N N . LEU A 1 82 ? -2.504 6.123 6.944 1.00 95.56 82 LEU A N 1
ATOM 668 C CA . LEU A 1 82 ? -2.538 5.146 8.046 1.00 95.56 82 LEU A CA 1
ATOM 669 C C . LEU A 1 82 ? -1.871 5.669 9.326 1.00 95.56 82 LEU A C 1
ATOM 671 O O . LEU A 1 82 ? -2.345 5.407 10.435 1.00 95.56 82 LEU A O 1
ATOM 675 N N . SER A 1 83 ? -0.788 6.433 9.190 1.00 95.00 83 SER A N 1
ATOM 676 C CA . SER A 1 83 ? -0.119 7.073 10.328 1.00 95.00 83 SER A CA 1
ATOM 677 C C . SER A 1 83 ? -1.016 8.140 10.967 1.00 95.00 83 SER A C 1
ATOM 679 O O . SER A 1 83 ? -1.155 8.178 12.192 1.00 95.00 83 SER A O 1
ATOM 681 N N . SER A 1 84 ? -1.706 8.938 10.148 1.00 95.44 84 SER A N 1
ATOM 682 C CA . SER A 1 84 ? -2.710 9.913 10.589 1.00 95.44 84 SER A CA 1
ATOM 683 C C . SER A 1 84 ? -3.895 9.242 11.279 1.00 95.44 84 SER A C 1
ATOM 685 O O . SER A 1 84 ? -4.343 9.721 12.325 1.00 95.44 84 SER A O 1
ATOM 687 N N . PHE A 1 85 ? -4.362 8.098 10.767 1.00 94.69 85 PHE A N 1
ATOM 688 C CA . PHE A 1 85 ? -5.378 7.287 11.437 1.00 94.69 85 PHE A CA 1
ATOM 689 C C . PHE A 1 85 ? -4.897 6.798 12.805 1.00 94.69 85 PHE A C 1
ATOM 691 O O . PHE A 1 85 ? -5.639 6.885 13.782 1.00 94.69 85 PHE A O 1
ATOM 698 N N . LYS A 1 86 ? -3.654 6.317 12.917 1.00 91.12 86 LYS A N 1
ATOM 699 C CA . LYS A 1 86 ? -3.112 5.832 14.194 1.00 91.12 86 LYS A CA 1
ATOM 700 C C . LYS A 1 86 ? -3.151 6.915 15.277 1.00 91.12 86 LYS A C 1
ATOM 702 O O . LYS A 1 86 ? -3.484 6.590 16.416 1.00 91.12 86 LYS A O 1
ATOM 707 N N . ALA A 1 87 ? -2.852 8.162 14.910 1.00 90.31 87 ALA A N 1
ATOM 708 C CA . ALA A 1 87 ? -2.857 9.309 15.816 1.00 90.31 87 ALA A CA 1
ATOM 709 C C . ALA A 1 87 ? -4.271 9.823 16.148 1.00 90.31 87 ALA A C 1
ATOM 711 O O . ALA A 1 87 ? -4.554 10.109 17.305 1.00 90.31 87 ALA A O 1
ATOM 712 N N . ASN A 1 88 ? -5.161 9.920 15.155 1.00 91.00 88 ASN A N 1
ATOM 713 C CA . ASN A 1 88 ? -6.445 10.625 15.298 1.00 91.00 88 ASN A CA 1
ATOM 714 C C . ASN A 1 88 ? -7.669 9.706 15.421 1.00 91.00 88 ASN A C 1
ATOM 716 O O . ASN A 1 88 ? -8.756 10.179 15.732 1.00 91.00 88 ASN A O 1
ATOM 720 N N . LYS A 1 89 ? -7.526 8.414 15.102 1.00 89.88 89 LYS A N 1
ATOM 721 C CA . LYS A 1 89 ? -8.601 7.401 15.064 1.00 89.88 89 LYS A CA 1
ATOM 722 C C . LYS A 1 89 ? -9.793 7.750 14.160 1.00 89.88 89 LYS A C 1
ATOM 724 O O . LYS A 1 89 ? -10.853 7.144 14.270 1.00 89.88 89 LYS A O 1
ATOM 729 N N . ASN A 1 90 ? -9.615 8.685 13.227 1.00 92.94 90 ASN A N 1
ATOM 730 C CA . ASN A 1 90 ? -10.661 9.115 12.303 1.00 92.94 90 ASN A CA 1
ATOM 731 C C . ASN A 1 90 ? -10.683 8.243 11.034 1.00 92.94 90 ASN A C 1
ATOM 733 O O . ASN A 1 90 ? -9.703 8.199 10.288 1.00 92.94 90 ASN A O 1
ATOM 737 N N . ILE A 1 91 ? -11.823 7.595 10.775 1.00 93.69 91 ILE A N 1
ATOM 738 C CA . ILE A 1 91 ? -12.059 6.700 9.631 1.00 93.69 91 ILE A CA 1
ATOM 739 C C . ILE A 1 91 ? -11.790 7.352 8.266 1.00 93.69 91 ILE A C 1
ATOM 741 O O . ILE A 1 91 ? -11.363 6.658 7.346 1.00 93.69 91 ILE A O 1
ATOM 745 N N . VAL A 1 92 ? -11.953 8.674 8.139 1.00 95.62 92 VAL A N 1
ATOM 746 C CA . VAL A 1 92 ? -11.702 9.411 6.887 1.00 95.62 92 VAL A CA 1
ATOM 747 C C . VAL A 1 92 ? -10.281 9.173 6.374 1.00 95.62 92 VAL A C 1
ATOM 749 O O . VAL A 1 92 ? -10.077 9.035 5.169 1.00 95.62 92 VAL A O 1
ATOM 752 N N . TYR A 1 93 ? -9.299 9.062 7.273 1.00 96.12 93 TYR A N 1
ATOM 753 C CA . TYR A 1 93 ? -7.920 8.762 6.890 1.00 96.12 93 TYR A CA 1
ATOM 754 C C . TYR A 1 93 ? -7.789 7.349 6.296 1.00 96.12 93 TYR A C 1
ATOM 756 O O . TYR A 1 93 ? -7.103 7.156 5.298 1.00 96.12 93 TYR A O 1
ATOM 764 N N . ILE A 1 94 ? -8.510 6.352 6.821 1.00 95.38 94 ILE A N 1
ATOM 765 C CA . ILE A 1 94 ? -8.501 5.001 6.233 1.00 95.38 94 ILE A CA 1
ATOM 766 C C . ILE A 1 94 ? -9.198 5.001 4.871 1.00 95.38 94 ILE A C 1
ATOM 768 O O . ILE A 1 94 ? -8.681 4.411 3.929 1.00 95.38 94 ILE A O 1
ATOM 772 N N . GLN A 1 95 ? -10.319 5.707 4.724 1.00 96.50 95 GLN A N 1
ATOM 773 C CA . GLN A 1 95 ? -11.020 5.819 3.438 1.00 96.50 95 GLN A CA 1
ATOM 774 C C . GLN A 1 95 ? -10.133 6.462 2.357 1.00 96.50 95 GLN A C 1
ATOM 776 O O . GLN A 1 95 ? -10.104 6.018 1.205 1.00 96.50 95 GLN A O 1
ATOM 781 N N . ARG A 1 96 ? -9.339 7.474 2.727 1.00 97.56 96 ARG A N 1
ATOM 782 C CA . ARG A 1 96 ? -8.336 8.095 1.844 1.00 97.56 96 ARG A CA 1
ATOM 783 C C . ARG A 1 96 ? -7.163 7.170 1.540 1.00 97.56 96 ARG A C 1
ATOM 785 O O . ARG A 1 96 ? -6.721 7.117 0.389 1.00 97.56 96 ARG A O 1
ATOM 792 N N . ALA A 1 97 ? -6.691 6.409 2.528 1.00 97.00 97 ALA A N 1
ATOM 793 C CA . ALA A 1 97 ? -5.695 5.360 2.317 1.00 97.00 97 ALA A CA 1
ATOM 794 C C . ALA A 1 97 ? -6.210 4.321 1.305 1.00 97.00 97 ALA A C 1
ATOM 796 O O . ALA A 1 97 ? -5.501 3.963 0.368 1.00 97.00 97 ALA A O 1
ATOM 797 N N . ASN A 1 98 ? -7.476 3.919 1.427 1.00 97.06 98 ASN A N 1
ATOM 798 C CA . ASN A 1 98 ? -8.143 3.016 0.496 1.00 97.06 98 ASN A CA 1
ATOM 799 C C . ASN A 1 98 ? -8.280 3.599 -0.915 1.00 97.06 98 ASN A C 1
ATOM 801 O O . ASN A 1 98 ? -8.026 2.915 -1.900 1.00 97.06 98 ASN A O 1
ATOM 805 N N . SER A 1 99 ? -8.606 4.882 -1.030 1.00 97.38 99 SER A N 1
ATOM 806 C CA . SER A 1 99 ? -8.636 5.553 -2.333 1.00 97.38 99 SER A CA 1
ATOM 807 C C . SER A 1 99 ? -7.243 5.591 -2.977 1.00 97.38 99 SER A C 1
ATOM 809 O O . SER A 1 99 ? -7.098 5.371 -4.175 1.00 97.38 99 SER A O 1
ATOM 811 N N . SER A 1 100 ? -6.194 5.813 -2.179 1.00 96.19 100 SER A N 1
ATOM 812 C CA . SER A 1 100 ? -4.807 5.831 -2.662 1.00 96.19 100 SER A CA 1
ATOM 813 C C . SER A 1 100 ? -4.328 4.444 -3.104 1.00 96.19 100 SER A C 1
ATOM 815 O O . SER A 1 100 ? -3.705 4.323 -4.163 1.00 96.19 100 SER A O 1
ATOM 817 N N . ILE A 1 101 ? -4.649 3.388 -2.344 1.00 96.00 101 ILE A N 1
ATOM 818 C CA . ILE A 1 101 ? -4.275 2.015 -2.710 1.00 96.00 101 ILE A CA 1
ATOM 819 C C . ILE A 1 101 ? -5.027 1.534 -3.956 1.00 96.00 101 ILE A C 1
ATOM 821 O O . ILE A 1 101 ? -4.466 0.780 -4.745 1.00 96.00 101 ILE A O 1
ATOM 825 N N . ASP A 1 102 ? -6.243 2.022 -4.207 1.00 96.06 102 ASP A N 1
ATOM 826 C CA . ASP A 1 102 ? -6.986 1.707 -5.433 1.00 96.06 102 ASP A CA 1
ATOM 827 C C . ASP A 1 102 ? -6.322 2.258 -6.684 1.00 96.06 102 ASP A C 1
ATOM 829 O O . ASP A 1 102 ? -6.229 1.568 -7.702 1.00 96.06 102 ASP A O 1
ATOM 833 N N . VAL A 1 103 ? -5.802 3.481 -6.609 1.00 95.25 103 VAL A N 1
ATOM 834 C CA . VAL A 1 103 ? -5.040 4.053 -7.720 1.00 95.25 103 VAL A CA 1
ATOM 835 C C . VAL A 1 103 ? -3.736 3.276 -7.927 1.00 95.25 103 VAL A C 1
ATOM 837 O O . VAL A 1 103 ? -3.352 3.025 -9.072 1.00 95.25 103 VAL A O 1
ATOM 840 N N . CYS A 1 104 ? -3.098 2.810 -6.848 1.00 94.19 104 CYS A N 1
ATOM 841 C CA . CYS A 1 104 ? -1.945 1.910 -6.922 1.00 94.19 104 CYS A CA 1
ATOM 842 C C . CYS A 1 104 ? -2.301 0.596 -7.644 1.00 94.19 104 CYS A C 1
ATOM 844 O O . CYS A 1 104 ? -1.643 0.229 -8.618 1.00 94.19 104 CYS A O 1
ATOM 846 N N . LEU A 1 105 ? -3.404 -0.055 -7.254 1.00 94.19 105 LEU A N 1
ATOM 847 C CA . LEU A 1 105 ? -3.921 -1.269 -7.896 1.00 94.19 105 LEU A CA 1
ATOM 848 C C . LEU A 1 105 ? -4.277 -1.057 -9.370 1.00 94.19 105 LEU A C 1
ATOM 850 O O . LEU A 1 105 ? -4.072 -1.948 -10.190 1.00 94.19 105 LEU A O 1
ATOM 854 N N . ASN A 1 106 ? -4.827 0.099 -9.732 1.00 93.31 106 ASN A N 1
ATOM 855 C CA . ASN A 1 106 ? -5.129 0.397 -11.127 1.00 93.31 106 ASN A CA 1
ATOM 856 C C . ASN A 1 106 ? -3.852 0.618 -11.950 1.00 93.31 106 ASN A C 1
ATOM 858 O O . ASN A 1 106 ? -3.767 0.200 -13.100 1.00 93.31 106 ASN A O 1
ATOM 862 N N . THR A 1 107 ? -2.842 1.239 -11.344 1.00 91.50 107 THR A N 1
ATOM 863 C CA . THR A 1 107 ? -1.565 1.530 -12.001 1.00 91.50 107 THR A CA 1
ATOM 864 C C . THR A 1 107 ? -0.743 0.259 -12.211 1.00 91.50 107 THR A C 1
ATOM 866 O O . THR A 1 107 ? -0.200 0.061 -13.297 1.00 91.50 107 THR A O 1
ATOM 869 N N . ILE A 1 108 ? -0.682 -0.627 -11.210 1.00 91.00 108 ILE A N 1
ATOM 870 C CA . ILE A 1 108 ? 0.155 -1.834 -11.259 1.00 91.00 108 ILE A CA 1
ATOM 871 C C . ILE A 1 108 ? -0.324 -2.858 -12.302 1.00 91.00 108 ILE A C 1
ATOM 873 O O . ILE A 1 108 ? 0.487 -3.571 -12.883 1.00 91.00 108 ILE A O 1
ATOM 877 N N . LYS A 1 109 ? -1.623 -2.879 -12.626 1.00 88.75 109 LYS A N 1
ATOM 878 C CA . LYS A 1 109 ? -2.193 -3.744 -13.678 1.00 88.75 109 LYS A CA 1
ATOM 879 C C . LYS A 1 109 ? -1.623 -3.485 -15.072 1.00 88.75 109 LYS A C 1
ATOM 881 O O . LYS A 1 109 ? -1.700 -4.360 -15.924 1.00 88.75 109 LYS A O 1
ATOM 886 N N . ASN A 1 110 ? -1.063 -2.299 -15.307 1.00 88.81 110 ASN A N 1
ATOM 887 C CA . ASN A 1 110 ? -0.471 -1.946 -16.596 1.00 88.81 110 ASN A CA 1
ATOM 888 C C . ASN A 1 110 ? 0.952 -2.499 -16.770 1.00 88.81 110 ASN A C 1
ATOM 890 O O . ASN A 1 110 ? 1.550 -2.311 -17.826 1.00 88.81 110 ASN A O 1
ATOM 894 N N . PHE A 1 111 ? 1.515 -3.144 -15.743 1.00 89.31 111 PHE A N 1
ATOM 895 C CA . PHE A 1 111 ? 2.833 -3.762 -15.827 1.00 89.31 111 PHE A CA 1
ATOM 896 C C . PHE A 1 111 ? 2.735 -5.144 -16.458 1.00 89.31 111 PHE A C 1
ATOM 898 O O . PHE A 1 111 ? 1.876 -5.953 -16.094 1.00 89.31 111 PHE A O 1
ATOM 905 N N . HIS A 1 112 ? 3.681 -5.433 -17.344 1.00 87.94 112 HIS A N 1
ATOM 906 C CA . HIS A 1 112 ? 3.837 -6.754 -17.928 1.00 87.94 112 HIS A CA 1
ATOM 907 C C . HIS A 1 112 ? 4.357 -7.725 -16.869 1.00 87.94 112 HIS A C 1
ATOM 909 O O . HIS A 1 112 ? 5.339 -7.444 -16.175 1.00 87.94 112 HIS A O 1
ATOM 915 N N . THR A 1 113 ? 3.693 -8.866 -16.749 1.00 87.38 113 THR A N 1
ATOM 916 C CA . THR A 1 113 ? 4.099 -9.945 -15.852 1.00 87.38 113 THR A CA 1
ATOM 917 C C . THR A 1 113 ? 4.689 -11.091 -16.655 1.00 87.38 113 THR A C 1
ATOM 919 O O . THR A 1 113 ? 4.365 -11.281 -17.830 1.00 87.38 113 THR A O 1
ATOM 922 N N . VAL A 1 114 ? 5.567 -11.859 -16.018 1.00 82.31 114 VAL A N 1
ATOM 923 C CA . VAL A 1 114 ? 6.078 -13.103 -16.582 1.00 82.31 114 VAL A CA 1
ATOM 924 C C . VAL A 1 114 ? 4.882 -14.015 -16.836 1.00 82.31 114 VAL A C 1
ATOM 926 O O . VAL A 1 114 ? 4.142 -14.360 -15.911 1.00 82.31 114 VAL A O 1
ATOM 929 N N . LEU A 1 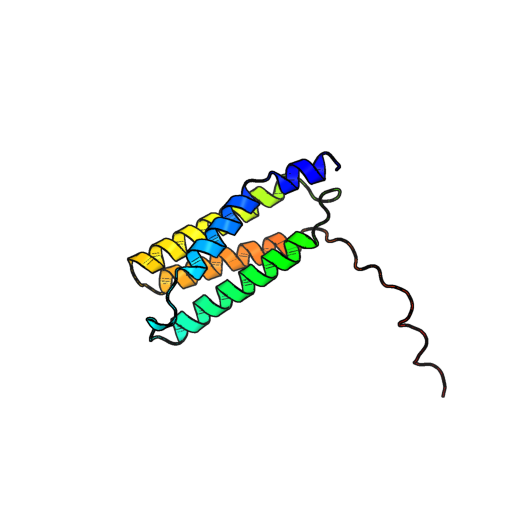115 ? 4.680 -14.400 -18.098 1.00 71.81 115 LEU A N 1
ATOM 930 C CA . LEU A 1 115 ? 3.610 -15.323 -18.456 1.00 71.81 115 LEU A CA 1
ATOM 931 C C . LEU A 1 115 ? 3.800 -16.627 -17.670 1.00 71.81 115 LEU A C 1
ATOM 933 O O . LEU A 1 115 ? 4.905 -17.188 -17.683 1.00 71.81 115 LEU A O 1
ATOM 937 N N . PRO A 1 116 ? 2.753 -17.150 -17.008 1.00 61.91 116 PRO A N 1
ATOM 938 C CA . PRO A 1 116 ? 2.842 -18.474 -16.428 1.00 61.91 116 PRO A CA 1
ATOM 939 C C . PRO A 1 116 ? 3.187 -19.443 -17.558 1.00 61.91 116 PRO A C 1
ATOM 941 O O . PRO A 1 116 ? 2.503 -19.490 -18.582 1.00 61.91 116 PRO A O 1
ATOM 944 N N . LYS A 1 117 ? 4.280 -20.198 -17.398 1.00 54.91 117 LYS A N 1
ATOM 945 C CA . LYS A 1 117 ? 4.621 -21.272 -18.332 1.00 54.91 117 LYS A CA 1
ATOM 946 C C . LYS A 1 117 ? 3.478 -22.279 -18.283 1.00 54.91 117 LYS A C 1
ATOM 948 O O . LYS A 1 117 ? 3.401 -23.073 -17.349 1.00 54.91 117 LYS A O 1
ATOM 953 N N . VAL A 1 118 ? 2.577 -22.231 -19.259 1.00 55.88 118 VAL A N 1
ATOM 954 C CA . VAL A 1 118 ? 1.537 -23.245 -19.412 1.00 55.88 118 VAL A CA 1
ATOM 955 C C . VAL A 1 118 ? 2.261 -24.514 -19.851 1.00 55.88 118 VAL A C 1
ATOM 957 O O . VAL A 1 118 ? 2.586 -24.681 -21.025 1.00 55.88 118 VAL A O 1
ATOM 960 N N . SER A 1 119 ? 2.607 -25.391 -18.906 1.00 46.72 119 SER A N 1
ATOM 961 C CA . SER A 1 119 ? 3.018 -26.742 -19.269 1.00 46.72 119 SER A CA 1
ATOM 962 C C . SER A 1 119 ? 1.799 -27.397 -19.924 1.00 46.72 119 SER A C 1
ATOM 964 O O . SER A 1 119 ? 0.710 -27.429 -19.355 1.00 46.72 119 SER A O 1
ATOM 966 N N . GLY A 1 120 ? 1.942 -27.823 -21.179 1.00 49.09 120 GLY A N 1
ATOM 967 C CA . GLY A 1 120 ? 0.844 -28.235 -22.061 1.00 49.09 120 GLY A CA 1
ATOM 968 C C . GLY A 1 120 ? 0.113 -29.530 -21.678 1.00 49.09 120 GLY A C 1
ATOM 969 O O . GLY A 1 120 ? -0.246 -30.296 -22.562 1.00 49.09 120 GLY A O 1
ATOM 970 N N . GLN A 1 121 ? -0.117 -29.814 -20.394 1.00 50.59 121 GLN A N 1
ATOM 971 C CA . GLN A 1 121 ? -0.827 -31.018 -19.940 1.00 50.59 121 GLN A CA 1
ATOM 972 C C . GLN A 1 121 ? -2.353 -30.848 -19.815 1.00 50.59 121 GLN A C 1
ATOM 974 O O . GLN A 1 121 ? -3.046 -31.812 -19.506 1.00 50.59 121 GLN A O 1
ATOM 979 N N . GLY A 1 122 ? -2.905 -29.659 -20.081 1.00 49.38 122 GLY A N 1
ATOM 980 C CA . GLY A 1 122 ? -4.326 -29.369 -19.841 1.00 49.38 122 GLY A CA 1
ATOM 981 C C . GLY A 1 122 ? -5.315 -29.664 -20.978 1.00 49.38 122 GLY A C 1
ATOM 982 O O . GLY A 1 122 ? -6.513 -29.600 -20.731 1.00 49.38 122 GLY A O 1
ATOM 983 N N . ILE A 1 123 ? -4.876 -29.963 -22.210 1.00 53.56 123 ILE A N 1
ATOM 984 C CA . ILE A 1 123 ? -5.783 -29.941 -23.385 1.00 53.56 123 ILE A CA 1
ATOM 985 C C . ILE A 1 123 ? -6.326 -31.334 -23.789 1.00 53.56 123 ILE A C 1
ATOM 987 O O . ILE A 1 123 ? -7.297 -31.425 -24.529 1.00 53.56 123 ILE A O 1
ATOM 991 N N . ASN A 1 124 ? -5.816 -32.443 -23.244 1.00 48.91 124 ASN A N 1
ATOM 992 C CA . ASN A 1 124 ? -6.153 -33.794 -23.737 1.00 48.91 124 ASN A CA 1
ATOM 993 C C . ASN A 1 124 ? -7.255 -34.557 -22.969 1.00 48.91 124 ASN A C 1
ATOM 995 O O . ASN A 1 124 ? -7.206 -35.784 -22.907 1.00 48.91 124 ASN A O 1
ATOM 999 N N . ARG A 1 125 ? -8.255 -33.896 -22.364 1.00 49.66 125 ARG A N 1
ATOM 1000 C CA . ARG A 1 125 ? -9.290 -34.622 -21.586 1.00 49.66 125 ARG A CA 1
ATOM 1001 C C . ARG A 1 125 ? -10.755 -34.319 -21.897 1.00 49.66 125 ARG A C 1
ATOM 1003 O O . ARG A 1 125 ? -11.616 -34.625 -21.080 1.00 49.66 125 ARG A O 1
ATOM 1010 N N . SER A 1 126 ? -11.056 -33.791 -23.079 1.00 50.75 126 SER A N 1
ATOM 1011 C CA . SER A 1 126 ? -12.443 -33.504 -23.481 1.00 50.75 126 SER A CA 1
ATOM 1012 C C . SER A 1 126 ? -12.771 -33.865 -24.935 1.00 50.75 126 SER A C 1
ATOM 1014 O O . SER A 1 126 ? -13.554 -33.176 -25.576 1.00 50.75 126 SER A O 1
ATOM 1016 N N . THR A 1 127 ? -12.216 -34.965 -25.456 1.00 52.00 127 THR A N 1
ATOM 1017 C CA . THR A 1 127 ? -12.731 -35.623 -26.674 1.00 52.00 127 THR A CA 1
ATOM 1018 C C . THR A 1 127 ? -12.623 -37.148 -26.574 1.00 52.00 127 THR A C 1
ATOM 1020 O O . THR A 1 127 ? -11.731 -37.779 -27.126 1.00 52.00 127 THR A O 1
ATOM 1023 N N . SER A 1 128 ? -13.565 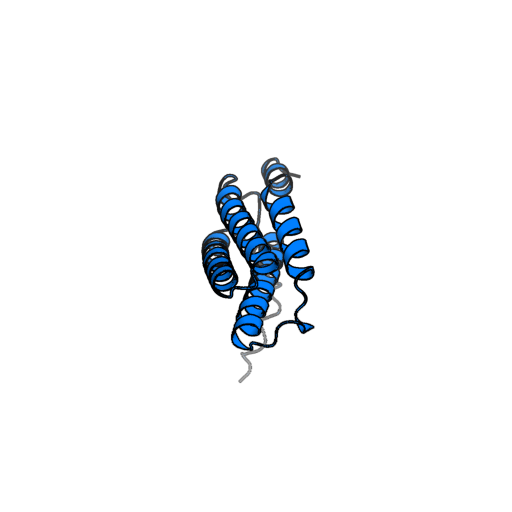-37.762 -25.866 1.00 44.16 128 SER A N 1
ATOM 1024 C CA . SER A 1 128 ? -13.973 -39.142 -26.149 1.00 44.16 128 SER A CA 1
ATOM 1025 C C . SER A 1 128 ? -15.447 -39.267 -25.790 1.00 44.16 128 SER A C 1
ATOM 1027 O O . SER A 1 128 ? -15.797 -39.412 -24.617 1.00 44.16 128 SER A O 1
ATOM 1029 N N . SER A 1 129 ? -16.266 -39.048 -26.819 1.00 43.88 129 SER A N 1
ATOM 1030 C CA . SER A 1 129 ? -17.676 -39.432 -26.917 1.00 43.88 129 SER A CA 1
ATOM 1031 C C . SER A 1 129 ? -17.836 -40.947 -26.928 1.00 43.88 129 SER A C 1
ATOM 1033 O O . SER A 1 129 ? -16.868 -41.627 -27.339 1.00 43.88 129 SER A O 1
#